Protein AF-X0TNV4-F1 (afdb_monomer_lite)

Structure (mmCIF, N/CA/C/O backbone):
data_AF-X0TNV4-F1
#
_entry.id   AF-X0TNV4-F1
#
loop_
_atom_site.group_PDB
_atom_site.id
_atom_site.type_symbol
_atom_site.label_atom_id
_atom_site.label_alt_id
_atom_site.label_comp_id
_atom_site.label_asym_id
_atom_site.label_entity_id
_atom_site.label_seq_id
_atom_site.pdbx_PDB_ins_code
_atom_site.Cartn_x
_atom_site.Cartn_y
_atom_site.Cartn_z
_atom_site.occupancy
_atom_site.B_iso_or_equiv
_atom_site.auth_seq_id
_atom_site.auth_comp_id
_atom_site.auth_asym_id
_atom_site.auth_atom_id
_atom_site.pdbx_PDB_model_num
ATOM 1 N N . MET A 1 1 ? -33.191 -40.872 -3.279 1.00 35.72 1 MET A N 1
ATOM 2 C CA . MET A 1 1 ? -33.524 -40.059 -2.091 1.00 35.72 1 MET A CA 1
ATOM 3 C C . MET A 1 1 ? -33.243 -38.609 -2.429 1.00 35.72 1 MET A C 1
ATOM 5 O O . MET A 1 1 ? -32.091 -38.273 -2.654 1.00 35.72 1 MET A O 1
ATOM 9 N N . ALA A 1 2 ? -34.278 -37.781 -2.551 1.00 40.94 2 ALA A N 1
ATOM 10 C CA . ALA A 1 2 ? -34.105 -36.344 -2.721 1.00 40.94 2 ALA A CA 1
ATOM 11 C C . ALA A 1 2 ? -34.058 -35.707 -1.328 1.00 40.94 2 ALA A C 1
ATOM 13 O O . ALA A 1 2 ? -35.016 -35.823 -0.564 1.00 40.94 2 ALA A O 1
ATOM 14 N N . VAL A 1 3 ? -32.934 -35.082 -0.982 1.00 44.75 3 VAL A N 1
ATOM 15 C CA . VAL A 1 3 ? -32.809 -34.307 0.256 1.00 44.75 3 VAL A CA 1
ATOM 16 C C . VAL A 1 3 ? -33.595 -33.010 0.060 1.00 44.75 3 VAL A C 1
ATOM 18 O O . VAL A 1 3 ? -33.189 -32.123 -0.688 1.00 44.75 3 VAL A O 1
ATOM 21 N N . LEU A 1 4 ? -34.771 -32.926 0.682 1.00 49.47 4 LEU A N 1
ATOM 22 C CA . LEU A 1 4 ? -35.600 -31.721 0.708 1.00 49.47 4 LEU A CA 1
ATOM 23 C C . LEU A 1 4 ? -34.940 -30.668 1.605 1.00 49.47 4 LEU A C 1
ATOM 25 O O . LEU A 1 4 ? -34.712 -30.916 2.789 1.00 49.47 4 LEU A O 1
ATOM 29 N N . ARG A 1 5 ? -34.691 -29.473 1.050 1.00 46.97 5 ARG A N 1
ATOM 30 C CA . ARG A 1 5 ? -34.058 -28.325 1.736 1.00 46.97 5 ARG A CA 1
ATOM 31 C C . ARG A 1 5 ? -34.750 -27.915 3.050 1.00 46.97 5 ARG A C 1
ATOM 33 O O . ARG A 1 5 ? -34.121 -27.279 3.881 1.00 46.97 5 ARG A O 1
ATOM 40 N N . GLY A 1 6 ? -36.012 -28.302 3.257 1.00 51.44 6 GLY A N 1
ATOM 41 C CA . GLY A 1 6 ? -36.774 -28.018 4.479 1.00 51.44 6 GLY A CA 1
ATOM 42 C C . GLY A 1 6 ? -36.410 -28.869 5.704 1.00 51.44 6 GLY A C 1
ATOM 43 O O . GLY A 1 6 ? -36.659 -28.433 6.820 1.00 51.44 6 GLY A O 1
ATOM 44 N N . ASN A 1 7 ? -35.785 -30.041 5.532 1.00 48.38 7 ASN A N 1
ATOM 45 C CA . ASN A 1 7 ? -35.439 -30.934 6.655 1.00 48.38 7 ASN A CA 1
ATOM 46 C C . ASN A 1 7 ? -34.035 -30.687 7.224 1.00 48.38 7 ASN A C 1
ATOM 48 O O . ASN A 1 7 ? -33.582 -31.422 8.097 1.00 48.38 7 ASN A O 1
ATOM 52 N N . VAL A 1 8 ? -33.328 -29.685 6.702 1.00 49.62 8 VAL A N 1
ATOM 53 C CA . VAL A 1 8 ? -31.911 -29.455 6.986 1.00 49.62 8 VAL A CA 1
ATOM 54 C C . VAL A 1 8 ? -31.650 -27.997 7.374 1.00 49.62 8 VAL A C 1
ATOM 56 O O . VAL A 1 8 ? -30.620 -27.417 7.037 1.00 49.62 8 VAL A O 1
ATOM 59 N N . SER A 1 9 ? -32.602 -27.384 8.084 1.00 50.47 9 SER A N 1
ATOM 60 C CA . SER A 1 9 ? -32.470 -26.011 8.588 1.00 50.47 9 SER A CA 1
ATOM 61 C C . SER A 1 9 ? -31.237 -25.834 9.482 1.00 50.47 9 SER A C 1
ATOM 63 O O . SER A 1 9 ? -30.614 -24.778 9.446 1.00 50.47 9 SER A O 1
ATOM 65 N N . SER A 1 10 ? -30.824 -26.887 10.198 1.00 50.72 10 SER A N 1
ATOM 66 C CA . SER A 1 10 ? -29.614 -26.892 11.029 1.00 50.72 10 SER A CA 1
ATOM 67 C C . SER A 1 10 ? -28.318 -26.715 10.230 1.00 50.72 10 SER A C 1
ATOM 69 O O . SER A 1 10 ? -27.397 -26.066 10.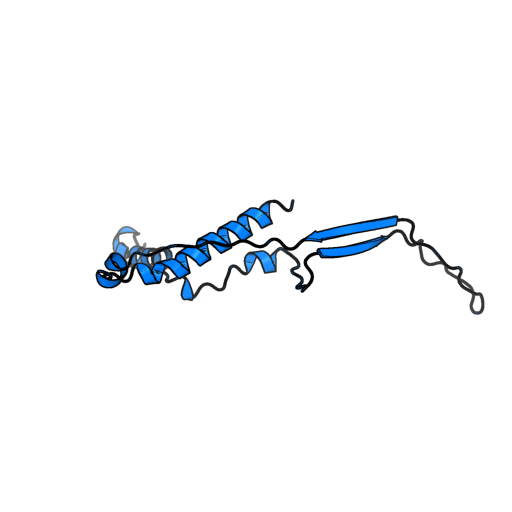717 1.00 50.72 10 SER A O 1
ATOM 71 N N . LEU A 1 11 ? -28.243 -27.227 8.994 1.00 53.31 11 LEU A N 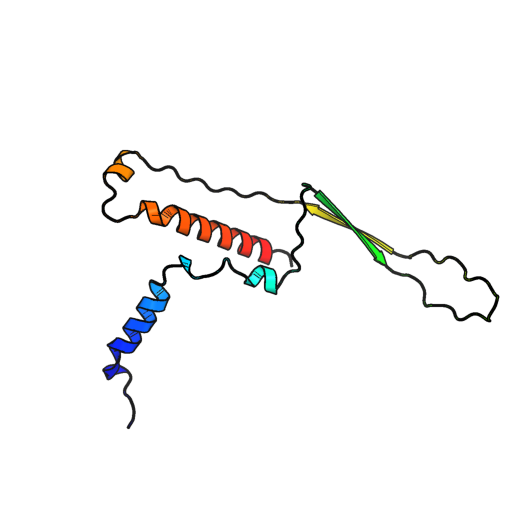1
ATOM 72 C CA . LEU A 1 11 ? -27.074 -27.028 8.122 1.00 53.31 11 LEU A CA 1
ATOM 73 C C . LEU A 1 11 ? -27.037 -25.619 7.521 1.00 53.31 11 LEU A C 1
ATOM 75 O O . LEU A 1 11 ? -25.955 -25.094 7.281 1.00 53.31 11 LEU A O 1
ATOM 79 N N . MET A 1 12 ? -28.198 -24.989 7.310 1.00 52.53 12 MET A N 1
ATOM 80 C CA . MET A 1 12 ? -28.265 -23.588 6.879 1.00 52.53 12 MET A CA 1
ATOM 81 C C . MET A 1 12 ? -27.864 -22.634 8.008 1.00 52.53 12 MET A C 1
ATOM 83 O O . MET A 1 12 ? -27.175 -21.653 7.753 1.00 52.53 12 MET A O 1
ATOM 87 N N . GLN A 1 13 ? -28.273 -22.936 9.243 1.00 56.31 13 GLN A N 1
ATOM 88 C CA . GLN A 1 13 ? -27.966 -22.125 10.418 1.00 56.31 13 GLN A CA 1
ATOM 89 C C . GLN A 1 13 ? -26.475 -22.170 10.770 1.00 56.31 13 GLN A C 1
ATOM 91 O O . GLN A 1 13 ? -25.890 -21.123 11.004 1.00 56.31 13 GLN A O 1
ATOM 96 N N . ALA A 1 14 ? -25.841 -23.347 10.702 1.00 52.25 14 ALA A N 1
ATOM 97 C CA . ALA A 1 14 ? -24.404 -23.482 10.949 1.00 52.25 14 ALA A CA 1
ATOM 98 C C . ALA A 1 14 ? -23.553 -22.675 9.949 1.00 52.25 14 ALA A C 1
ATOM 100 O O . ALA A 1 14 ? -22.643 -21.969 10.364 1.00 52.25 14 ALA A O 1
ATOM 101 N N . GLY A 1 15 ? -23.882 -22.718 8.651 1.00 50.69 15 GLY A N 1
ATOM 102 C CA . GLY A 1 15 ? -23.156 -21.943 7.638 1.00 50.69 15 GLY A CA 1
ATOM 103 C C . GLY A 1 15 ? -23.446 -20.437 7.683 1.00 50.69 15 GLY A C 1
ATOM 104 O O . GLY A 1 15 ? -22.580 -19.637 7.349 1.00 50.69 15 GLY A O 1
ATOM 105 N N . LEU A 1 16 ? -24.648 -20.030 8.105 1.00 47.94 16 LEU A N 1
ATOM 106 C CA . LEU A 1 16 ? -24.980 -18.616 8.312 1.00 47.94 16 LEU A CA 1
ATOM 107 C C . LEU A 1 16 ? -24.304 -18.051 9.560 1.00 47.94 16 LEU A C 1
ATOM 109 O O . LEU A 1 16 ? -23.800 -16.936 9.489 1.00 47.94 16 LEU A O 1
ATOM 113 N N . ASP A 1 17 ? -24.246 -18.806 10.658 1.00 47.91 17 ASP A N 1
ATOM 114 C CA . ASP A 1 17 ? -23.543 -18.381 11.869 1.00 47.91 17 ASP A CA 1
ATOM 115 C C . ASP A 1 17 ? -22.024 -18.316 11.640 1.00 47.91 17 ASP A C 1
ATOM 117 O O . ASP A 1 17 ? -21.375 -17.391 12.117 1.00 47.91 17 ASP A O 1
ATOM 121 N N . GLU A 1 18 ? -21.460 -19.237 10.852 1.00 51.25 18 GLU A N 1
ATOM 122 C CA . GLU A 1 18 ? -20.039 -19.224 10.481 1.00 51.25 18 GLU A CA 1
ATOM 123 C C . GLU A 1 18 ? -19.694 -18.034 9.566 1.00 51.25 18 GLU A C 1
ATOM 125 O O . GLU A 1 18 ? -18.663 -17.407 9.758 1.00 51.25 18 GLU A O 1
ATOM 130 N N . ILE A 1 19 ? -20.574 -17.643 8.633 1.00 50.66 19 ILE A N 1
ATOM 131 C CA . ILE A 1 19 ? -20.350 -16.475 7.755 1.00 50.66 19 ILE A CA 1
ATOM 132 C C . ILE A 1 19 ? -20.628 -15.139 8.470 1.00 50.66 19 ILE A C 1
ATOM 134 O O . ILE A 1 19 ? -19.961 -14.145 8.184 1.00 50.66 19 ILE A O 1
ATOM 138 N N . LEU A 1 20 ? -21.628 -15.083 9.358 1.00 45.31 20 LEU A N 1
ATOM 139 C CA . LEU A 1 20 ? -22.068 -13.842 10.017 1.00 45.31 20 LEU A CA 1
ATOM 140 C C . LEU A 1 20 ? -21.335 -13.553 11.331 1.00 45.31 20 LEU A C 1
ATOM 142 O O . LEU A 1 20 ? -21.245 -12.387 11.716 1.00 45.31 20 LEU A O 1
ATOM 146 N N . PHE A 1 21 ? -20.824 -14.581 12.013 1.00 45.00 21 PHE A N 1
ATOM 147 C CA . PHE A 1 21 ? -20.162 -14.455 13.314 1.00 45.00 21 PHE A CA 1
ATOM 148 C C . PHE A 1 21 ? -18.738 -15.012 13.330 1.00 45.00 21 PHE A C 1
ATOM 150 O O . PHE A 1 21 ? -18.187 -15.186 14.419 1.00 45.00 21 PHE A O 1
ATOM 157 N N . GLU A 1 22 ? -18.115 -15.268 12.171 1.00 46.59 22 GLU A N 1
ATOM 158 C CA . GLU A 1 22 ? -16.683 -15.572 12.138 1.00 46.59 22 GLU A CA 1
ATOM 159 C C . GLU A 1 22 ? -15.913 -14.414 12.791 1.00 46.59 22 GLU A C 1
ATOM 161 O O . GLU A 1 22 ? -15.955 -13.281 12.293 1.00 46.59 22 GLU A O 1
ATOM 166 N N . PRO A 1 23 ? -15.195 -14.649 13.903 1.00 52.06 23 PRO A N 1
ATOM 167 C CA . PRO A 1 23 ? -14.316 -13.635 14.443 1.00 52.06 23 PRO A CA 1
ATOM 168 C C . PRO A 1 23 ? -13.221 -13.370 13.406 1.00 52.06 23 PRO A C 1
ATOM 170 O O . PRO A 1 23 ? -12.386 -14.227 13.111 1.00 52.06 23 PRO A O 1
ATOM 173 N N . TRP A 1 24 ? -13.208 -12.151 12.863 1.00 51.25 24 TRP A N 1
ATOM 174 C CA . TRP A 1 24 ? -12.265 -11.687 11.833 1.00 51.25 24 TRP A CA 1
ATOM 175 C C . TRP A 1 24 ? -10.792 -11.702 12.288 1.00 51.25 24 TRP A C 1
ATOM 177 O O . TRP A 1 24 ? -9.901 -11.268 11.558 1.00 51.25 24 TRP A O 1
ATOM 187 N N . GLU A 1 25 ? -10.491 -12.177 13.498 1.00 53.00 25 GLU A N 1
ATOM 188 C CA . GLU A 1 25 ? -9.125 -12.462 13.951 1.00 53.00 25 GLU A CA 1
ATOM 189 C C . GLU A 1 25 ? -8.401 -13.452 13.024 1.00 53.00 25 GLU A C 1
ATOM 191 O O . GLU A 1 25 ? -7.182 -13.369 12.901 1.00 53.00 25 GLU A O 1
ATOM 196 N N . ASN A 1 26 ? -9.131 -14.314 12.304 1.00 47.16 26 ASN A N 1
ATOM 197 C CA . ASN A 1 26 ? -8.537 -15.327 11.423 1.00 47.16 26 ASN A CA 1
ATOM 198 C C . ASN A 1 26 ? -8.468 -14.947 9.938 1.00 47.16 26 ASN A C 1
ATOM 200 O O . ASN A 1 26 ? -7.880 -15.699 9.156 1.00 47.16 26 ASN A O 1
ATOM 204 N N . LYS A 1 27 ? -9.010 -13.792 9.524 1.00 51.34 27 LYS A N 1
ATOM 205 C CA . LYS A 1 27 ? -8.761 -13.299 8.166 1.00 51.34 27 LYS A CA 1
ATOM 206 C C . LYS A 1 27 ? -7.445 -12.524 8.156 1.00 51.34 27 LYS A C 1
ATOM 208 O O . LYS A 1 27 ? -7.337 -11.517 8.863 1.00 51.34 27 LYS A O 1
ATOM 213 N N . PRO A 1 28 ? -6.431 -12.977 7.392 1.00 53.47 28 PRO A N 1
ATOM 214 C CA . PRO A 1 28 ? -5.244 -12.166 7.186 1.00 53.47 28 PRO A CA 1
ATOM 215 C C . PRO A 1 28 ? -5.680 -10.814 6.600 1.00 53.47 28 PRO A C 1
ATOM 217 O O . PRO A 1 28 ? -6.623 -10.8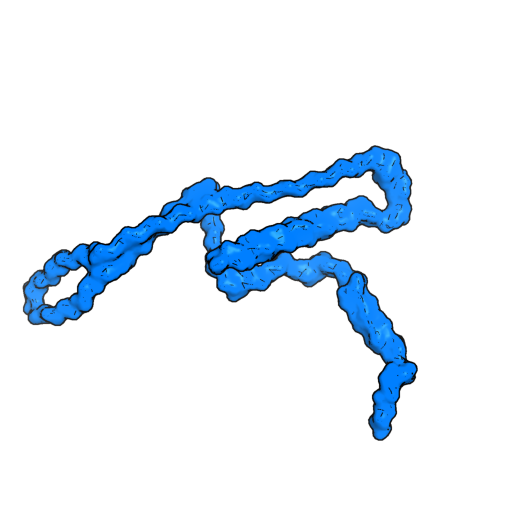06 5.801 1.00 53.47 28 PRO A O 1
ATOM 220 N N . PRO A 1 29 ? -5.035 -9.698 6.995 1.00 55.91 29 PRO A N 1
ATOM 221 C CA . PRO A 1 29 ? -5.306 -8.391 6.403 1.00 55.91 29 PRO A CA 1
ATOM 222 C C . PRO A 1 29 ? -5.294 -8.536 4.884 1.00 55.91 29 PRO A C 1
ATOM 224 O O . PRO A 1 29 ? -4.465 -9.269 4.338 1.00 55.91 29 PRO A O 1
ATOM 227 N N . ASP A 1 30 ? -6.298 -7.936 4.255 1.00 56.72 30 ASP A N 1
ATOM 228 C CA . ASP A 1 30 ? -6.774 -8.241 2.910 1.00 56.72 30 ASP A CA 1
ATOM 229 C C . ASP A 1 30 ? -5.618 -8.321 1.888 1.00 56.72 30 ASP A C 1
ATOM 231 O O . ASP A 1 30 ? -5.150 -7.323 1.343 1.00 56.72 30 ASP A O 1
ATOM 235 N N . LYS A 1 31 ? -5.132 -9.546 1.624 1.00 57.41 31 LYS A N 1
ATOM 236 C CA . LYS A 1 31 ? -4.042 -9.838 0.666 1.00 57.41 31 LYS A CA 1
ATOM 237 C C . LYS A 1 31 ? -4.431 -9.539 -0.784 1.00 57.41 31 LYS A C 1
ATOM 239 O O . LYS A 1 31 ? -3.647 -9.762 -1.703 1.00 57.41 31 LYS A O 1
ATOM 244 N N . THR A 1 32 ? -5.661 -9.091 -1.016 1.00 64.44 32 THR A N 1
ATOM 245 C CA . THR A 1 32 ? -6.185 -8.765 -2.340 1.00 64.44 32 THR A CA 1
ATOM 246 C C . THR A 1 32 ? -5.430 -7.604 -2.975 1.00 64.44 32 THR A C 1
ATOM 248 O O . THR A 1 32 ? -5.140 -7.675 -4.167 1.00 64.44 32 THR A O 1
ATOM 251 N N . ILE A 1 33 ? -5.024 -6.591 -2.202 1.00 69.69 33 ILE A N 1
ATOM 252 C CA . ILE A 1 33 ? -4.228 -5.474 -2.737 1.00 69.69 33 ILE A CA 1
ATOM 253 C C . ILE A 1 33 ? -2.850 -5.963 -3.192 1.00 69.69 33 ILE A C 1
ATOM 255 O O . ILE A 1 33 ? -2.439 -5.654 -4.307 1.00 69.69 33 ILE A O 1
ATOM 259 N N . GLU A 1 34 ? -2.169 -6.772 -2.376 1.00 71.81 34 GLU A N 1
ATOM 260 C CA . GLU A 1 34 ? -0.853 -7.344 -2.706 1.00 71.81 34 GLU A CA 1
ATOM 261 C C . GLU A 1 34 ? -0.905 -8.279 -3.924 1.00 71.81 34 GLU A C 1
ATOM 263 O O . GLU A 1 34 ? 0.076 -8.413 -4.650 1.00 71.81 34 GLU A O 1
ATOM 268 N N . ALA A 1 35 ? -2.049 -8.926 -4.169 1.00 75.75 35 ALA A N 1
ATOM 269 C CA . ALA A 1 35 ? -2.244 -9.788 -5.331 1.00 75.75 35 ALA A CA 1
ATOM 270 C C . ALA A 1 35 ? -2.487 -9.008 -6.636 1.00 75.75 35 ALA A C 1
ATOM 272 O O . ALA A 1 35 ? -2.250 -9.544 -7.719 1.00 75.75 35 ALA A O 1
ATOM 273 N N . VAL A 1 36 ? -2.988 -7.771 -6.548 1.00 79.56 36 VAL A N 1
ATOM 274 C CA . VAL A 1 36 ? -3.356 -6.946 -7.712 1.00 79.56 36 VAL A CA 1
ATOM 275 C C . VAL A 1 36 ? -2.281 -5.909 -8.037 1.00 79.56 36 VAL A C 1
ATOM 277 O O . VAL A 1 36 ? -2.034 -5.632 -9.212 1.00 79.56 36 VAL A O 1
ATOM 280 N N . PHE A 1 37 ? -1.630 -5.340 -7.022 1.00 81.19 37 PHE A N 1
ATOM 281 C CA . PHE A 1 37 ? -0.662 -4.259 -7.176 1.00 81.19 37 PHE A CA 1
ATOM 282 C C . PHE A 1 37 ? 0.743 -4.676 -6.746 1.00 81.19 37 PHE A C 1
ATOM 284 O O . PHE A 1 37 ? 0.941 -5.321 -5.721 1.00 81.19 37 PHE A O 1
ATOM 291 N N . ASN A 1 38 ? 1.744 -4.205 -7.492 1.00 81.12 38 ASN A N 1
ATOM 292 C CA . ASN A 1 38 ? 3.139 -4.302 -7.073 1.00 81.12 38 ASN A CA 1
ATOM 293 C C . ASN A 1 38 ? 3.390 -3.299 -5.941 1.00 81.12 38 ASN A C 1
ATOM 295 O O . ASN A 1 38 ? 3.503 -2.095 -6.184 1.00 81.12 38 ASN A O 1
ATOM 299 N N . MET A 1 39 ? 3.454 -3.799 -4.710 1.00 77.31 39 MET A N 1
ATOM 300 C CA . MET A 1 39 ? 3.742 -2.996 -3.525 1.00 77.31 39 MET A CA 1
ATOM 301 C C . MET A 1 39 ? 5.245 -2.969 -3.251 1.00 77.31 39 MET A C 1
ATOM 303 O O . MET A 1 39 ? 5.914 -3.997 -3.296 1.00 77.31 39 MET A O 1
ATOM 307 N N . ASP A 1 40 ? 5.771 -1.782 -2.959 1.00 78.69 40 ASP A N 1
ATOM 308 C CA . ASP A 1 40 ? 7.193 -1.554 -2.712 1.00 78.69 40 ASP A CA 1
ATOM 309 C C . ASP A 1 40 ? 7.328 -0.645 -1.481 1.00 78.69 40 ASP A C 1
ATOM 311 O O . ASP A 1 40 ? 6.660 0.390 -1.388 1.00 78.69 40 ASP A O 1
ATOM 315 N N . THR A 1 41 ? 8.145 -1.036 -0.503 1.00 80.75 41 THR A N 1
ATOM 316 C CA . THR A 1 41 ? 8.306 -0.280 0.750 1.00 80.75 41 THR A CA 1
ATOM 317 C C . THR A 1 41 ? 9.407 0.764 0.622 1.00 80.75 41 THR A C 1
ATOM 319 O O . THR A 1 41 ? 10.456 0.509 0.028 1.00 80.75 41 THR A O 1
ATOM 322 N N . HIS A 1 42 ? 9.195 1.946 1.197 1.00 81.38 42 HIS A N 1
ATOM 323 C CA . HIS A 1 42 ? 10.184 3.019 1.189 1.00 81.38 42 HIS A CA 1
ATOM 324 C C . HIS A 1 42 ? 10.039 3.918 2.421 1.00 81.38 42 HIS A C 1
ATOM 326 O O . HIS A 1 42 ? 8.924 4.188 2.859 1.00 81.38 42 HIS A O 1
ATOM 332 N N . ASP A 1 43 ? 11.163 4.419 2.939 1.00 82.88 43 ASP A N 1
ATOM 333 C CA . ASP A 1 43 ? 11.191 5.205 4.183 1.00 82.88 43 ASP A CA 1
ATOM 334 C C . ASP A 1 43 ? 11.040 6.718 3.958 1.00 82.88 43 ASP A C 1
ATOM 336 O O . ASP A 1 43 ? 10.780 7.483 4.886 1.00 82.88 43 ASP A O 1
ATOM 340 N N . SER A 1 44 ? 11.221 7.194 2.723 1.00 82.81 44 SER A N 1
ATOM 341 C CA . SER A 1 44 ? 11.098 8.626 2.415 1.00 82.81 44 SER A CA 1
ATOM 342 C C . SER A 1 44 ? 9.676 9.012 2.035 1.00 82.81 44 SER A C 1
ATOM 344 O O . SER A 1 44 ? 9.022 8.307 1.273 1.00 82.81 44 SER A O 1
ATOM 346 N N . LYS A 1 45 ? 9.259 10.220 2.438 1.00 77.69 45 LYS A N 1
ATOM 347 C CA . LYS A 1 45 ? 7.949 10.805 2.095 1.00 77.69 45 LYS A CA 1
ATOM 348 C C . LYS A 1 45 ? 7.662 10.836 0.587 1.00 77.69 45 LYS A C 1
ATOM 350 O O . LYS A 1 45 ? 6.510 10.716 0.176 1.00 77.69 45 LYS A O 1
ATOM 355 N N . PHE A 1 46 ? 8.703 11.010 -0.224 1.00 81.25 46 PHE A N 1
ATOM 356 C CA . PHE A 1 46 ? 8.602 11.067 -1.675 1.00 81.25 46 PHE A CA 1
ATOM 357 C C . PHE A 1 46 ? 9.624 10.137 -2.321 1.00 81.25 46 PHE A C 1
ATOM 359 O O . PHE A 1 46 ? 10.792 10.141 -1.928 1.00 81.25 46 PHE A O 1
ATOM 366 N N . LYS A 1 47 ? 9.201 9.407 -3.354 1.00 81.62 47 LYS A N 1
ATOM 367 C CA . LYS A 1 47 ? 10.080 8.618 -4.227 1.00 81.62 47 LYS A CA 1
ATOM 368 C C . LYS A 1 47 ? 9.872 9.087 -5.663 1.00 81.62 47 LYS A C 1
ATOM 370 O O . LYS A 1 47 ? 8.737 9.264 -6.100 1.00 81.62 47 LYS A O 1
ATOM 375 N N . LYS A 1 48 ? 10.961 9.331 -6.389 1.00 82.19 48 LYS A N 1
ATOM 376 C CA . LYS A 1 48 ? 10.913 9.654 -7.818 1.00 82.19 48 LYS A CA 1
ATOM 377 C C . LYS A 1 48 ? 11.343 8.415 -8.591 1.00 82.19 48 LYS A C 1
ATOM 379 O O . LYS A 1 48 ? 12.417 7.878 -8.338 1.00 82.19 48 LYS A O 1
ATOM 384 N N . TRP A 1 49 ? 10.501 7.965 -9.503 1.00 80.31 49 TRP A N 1
ATOM 385 C CA . TRP A 1 49 ? 10.847 6.962 -10.495 1.00 80.31 49 TRP A CA 1
ATOM 386 C C . TRP A 1 49 ? 11.122 7.656 -11.811 1.00 80.31 49 TRP A C 1
ATOM 388 O O . TRP A 1 49 ? 10.337 8.491 -12.252 1.00 80.31 49 TRP A O 1
ATOM 398 N N . GLU A 1 50 ? 12.254 7.322 -12.412 1.00 80.25 50 GLU A N 1
ATOM 399 C CA . GLU A 1 50 ? 12.613 7.766 -13.749 1.00 80.25 50 GLU A CA 1
ATOM 400 C C . GLU A 1 50 ? 12.556 6.553 -14.664 1.00 80.25 50 GLU A C 1
ATOM 402 O O . GLU A 1 50 ? 13.220 5.542 -14.432 1.00 80.25 50 GLU A O 1
ATOM 407 N N . LEU A 1 51 ? 11.695 6.638 -15.670 1.00 79.00 51 LEU A N 1
ATOM 408 C CA . LEU A 1 51 ? 11.535 5.610 -16.677 1.00 79.00 51 LEU A CA 1
ATOM 409 C C . LEU A 1 51 ? 12.185 6.114 -17.957 1.00 79.00 51 LEU A C 1
ATOM 411 O O . LEU A 1 51 ? 11.711 7.071 -18.568 1.00 79.00 51 LEU A O 1
ATOM 415 N N . ILE A 1 52 ? 13.255 5.440 -18.358 1.00 80.50 52 ILE A N 1
ATOM 416 C CA . ILE A 1 52 ? 13.996 5.738 -19.577 1.00 80.50 52 ILE A CA 1
ATOM 417 C C . ILE A 1 52 ? 13.599 4.704 -20.633 1.00 80.50 52 ILE A C 1
ATOM 419 O O . ILE A 1 52 ? 13.679 3.497 -20.384 1.00 80.50 52 ILE A O 1
ATOM 423 N N . LYS A 1 53 ? 13.141 5.162 -21.800 1.00 78.62 53 LYS A N 1
ATOM 424 C CA . LYS A 1 53 ? 12.696 4.314 -22.917 1.00 78.62 53 LYS A CA 1
ATOM 425 C C . LYS A 1 53 ? 13.201 4.856 -24.257 1.00 78.62 53 LYS A C 1
ATOM 427 O O . LYS A 1 53 ? 13.697 5.972 -24.352 1.00 78.62 53 LYS A O 1
ATOM 432 N N . GLY A 1 54 ? 13.078 4.038 -25.303 1.00 80.44 54 GLY A N 1
ATOM 433 C CA . GLY A 1 54 ? 13.397 4.455 -26.669 1.00 80.44 54 GLY A CA 1
ATOM 434 C C . GLY A 1 54 ? 14.877 4.354 -27.028 1.00 80.44 54 GLY A C 1
ATOM 435 O O . GLY A 1 54 ? 15.382 5.206 -27.750 1.00 80.44 54 GLY A O 1
ATOM 436 N N . TYR A 1 55 ? 15.575 3.329 -26.533 1.00 82.12 55 TYR A N 1
ATOM 437 C CA . T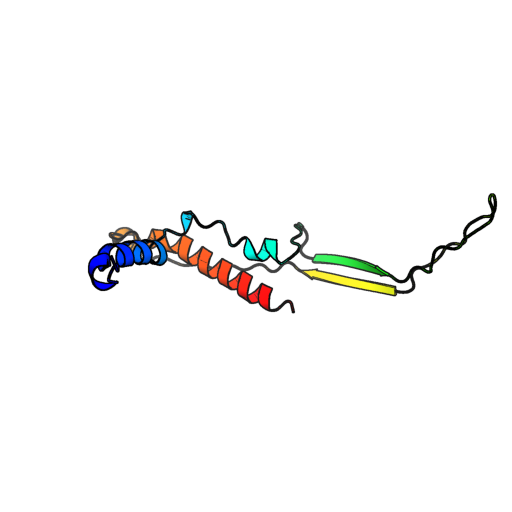YR A 1 55 ? 16.858 2.955 -27.127 1.00 82.12 55 TYR A CA 1
ATOM 438 C C . TYR A 1 55 ? 16.642 2.431 -28.557 1.00 82.12 55 TYR A C 1
ATOM 440 O O . TYR A 1 55 ? 15.644 1.745 -28.807 1.00 82.12 55 TYR A O 1
ATOM 448 N N . PRO A 1 56 ? 17.557 2.730 -29.495 1.00 80.31 56 PRO A N 1
ATOM 449 C CA . PRO A 1 56 ? 17.505 2.173 -30.839 1.00 80.31 56 PRO A CA 1
ATOM 450 C C . PRO A 1 56 ? 17.753 0.658 -30.829 1.00 80.31 56 PRO A C 1
ATOM 452 O O . PRO A 1 56 ? 18.252 0.089 -29.856 1.00 80.31 56 PRO A O 1
ATOM 455 N N . LEU A 1 57 ? 17.404 0.002 -31.938 1.00 81.00 57 LEU A N 1
ATOM 456 C CA . LEU A 1 57 ? 17.702 -1.414 -32.152 1.00 81.00 57 LEU A CA 1
ATOM 457 C C . LEU A 1 57 ? 19.213 -1.666 -32.075 1.00 81.00 57 LEU A C 1
ATOM 459 O O . LEU A 1 57 ? 20.016 -0.823 -32.477 1.00 81.00 57 LEU A O 1
ATOM 463 N N . LEU A 1 58 ? 19.583 -2.849 -31.583 1.00 83.38 58 LEU A N 1
ATOM 464 C CA . LEU A 1 58 ? 20.975 -3.282 -31.521 1.00 83.38 58 LEU A CA 1
ATOM 465 C C . LEU A 1 58 ? 21.572 -3.298 -32.934 1.00 83.38 58 LEU A C 1
ATOM 467 O O . LEU A 1 58 ? 21.001 -3.908 -33.839 1.00 83.38 58 LEU A O 1
ATOM 471 N N . SER A 1 59 ? 22.709 -2.629 -33.119 1.00 81.38 59 SER A N 1
ATOM 472 C CA . SER A 1 59 ? 23.445 -2.658 -34.379 1.00 81.38 59 SER A CA 1
ATOM 473 C C . SER A 1 59 ? 24.383 -3.862 -34.428 1.00 81.38 59 SER A C 1
ATOM 475 O O . SER A 1 59 ? 25.069 -4.183 -33.456 1.00 81.38 59 SER A O 1
ATOM 477 N N . GLU A 1 60 ? 24.419 -4.535 -35.574 1.00 84.88 60 GLU A N 1
ATOM 478 C CA . GLU A 1 60 ? 25.434 -5.542 -35.872 1.00 84.88 60 GLU A CA 1
ATOM 479 C C . GLU A 1 60 ? 26.706 -4.838 -36.355 1.00 84.88 60 GLU A C 1
ATOM 481 O O . GLU A 1 60 ? 26.635 -3.897 -37.149 1.00 84.88 60 GLU A O 1
ATOM 486 N N . LYS A 1 61 ? 27.870 -5.277 -35.867 1.00 85.81 61 LYS A N 1
ATOM 487 C CA . LYS A 1 61 ? 29.171 -4.771 -36.314 1.00 85.81 61 LYS A CA 1
ATOM 488 C C . LYS A 1 61 ? 30.162 -5.919 -36.544 1.00 85.81 61 LYS A C 1
ATOM 490 O O . LYS A 1 61 ? 30.041 -6.952 -35.879 1.00 85.81 61 LYS A O 1
ATOM 495 N N . PRO A 1 62 ? 31.179 -5.726 -37.400 1.00 84.81 62 PRO A N 1
ATOM 496 C CA . PRO A 1 62 ? 32.307 -6.642 -37.525 1.00 84.81 62 PRO A CA 1
ATOM 497 C C . PRO A 1 62 ? 33.131 -6.743 -36.232 1.00 84.81 62 PRO A C 1
ATOM 499 O O . PRO A 1 62 ? 33.194 -5.814 -35.419 1.00 84.81 62 PRO A O 1
ATOM 502 N N . GLU A 1 63 ? 33.810 -7.874 -36.055 1.00 76.12 63 GLU A N 1
ATOM 503 C CA . GLU A 1 63 ? 34.713 -8.095 -34.926 1.00 76.12 63 GLU A CA 1
ATOM 504 C C . GLU A 1 63 ? 35.881 -7.089 -34.967 1.00 76.12 63 GLU A C 1
ATOM 506 O O . GLU A 1 63 ? 36.572 -6.960 -35.974 1.00 76.12 63 GLU A O 1
ATOM 511 N N . GLY A 1 64 ? 36.086 -6.348 -33.873 1.00 78.19 64 GLY A N 1
ATOM 512 C CA . GLY A 1 64 ? 37.172 -5.368 -33.731 1.00 78.19 64 GLY A CA 1
ATOM 513 C C . GLY A 1 64 ? 36.788 -3.896 -33.935 1.00 78.19 64 GLY A C 1
ATOM 514 O O . GLY A 1 64 ? 37.546 -3.025 -33.509 1.00 78.19 64 GLY A O 1
ATOM 515 N N . GLU A 1 65 ? 35.617 -3.583 -34.495 1.00 80.50 65 GLU A N 1
ATOM 516 C CA . GLU A 1 65 ? 35.136 -2.192 -34.554 1.00 80.50 65 GLU A CA 1
ATOM 517 C C . GLU A 1 65 ? 34.529 -1.741 -33.217 1.00 80.50 65 GLU A C 1
ATOM 519 O O . GLU A 1 65 ? 34.163 -2.568 -32.386 1.00 80.50 65 GLU A O 1
ATOM 524 N N . ALA A 1 66 ? 34.419 -0.436 -32.960 1.00 79.94 66 ALA A N 1
ATOM 525 C CA . ALA A 1 66 ? 33.795 0.095 -31.742 1.00 79.94 66 ALA A CA 1
ATOM 526 C C . ALA A 1 66 ? 32.276 0.270 -31.923 1.00 79.94 66 ALA A C 1
ATOM 528 O O . ALA A 1 66 ? 31.809 0.566 -33.016 1.00 79.94 66 ALA A O 1
ATOM 529 N N . PHE A 1 67 ? 31.494 0.100 -30.850 1.00 83.19 67 PHE A N 1
ATOM 530 C CA . PHE A 1 67 ? 30.082 0.507 -30.862 1.00 83.19 67 PHE A CA 1
ATOM 531 C C . PHE A 1 67 ? 29.972 2.010 -30.593 1.00 83.19 67 PHE A C 1
ATOM 533 O O . PHE A 1 67 ? 30.757 2.561 -29.820 1.00 83.19 67 PHE A O 1
ATOM 540 N N . THR A 1 68 ? 28.987 2.666 -31.202 1.00 79.62 68 THR A N 1
ATOM 541 C CA . THR A 1 68 ? 28.639 4.058 -30.895 1.00 79.62 68 THR A CA 1
ATOM 542 C C . THR A 1 68 ? 27.728 4.133 -29.675 1.00 79.62 68 THR A C 1
ATOM 544 O O . THR A 1 68 ? 26.862 3.277 -29.494 1.00 79.62 68 THR A O 1
ATOM 547 N N . ASN A 1 69 ? 27.882 5.187 -28.871 1.00 79.31 69 ASN A N 1
ATOM 548 C CA . ASN A 1 69 ? 26.929 5.487 -27.807 1.00 79.31 69 ASN A CA 1
ATOM 549 C C . ASN A 1 69 ? 25.561 5.805 -28.418 1.00 79.31 69 ASN A C 1
ATOM 551 O O . ASN A 1 69 ? 25.470 6.556 -29.390 1.00 79.31 69 ASN A O 1
ATOM 555 N N . ALA A 1 70 ? 24.517 5.222 -27.841 1.00 78.38 70 ALA A N 1
ATOM 556 C CA . ALA A 1 70 ? 23.139 5.521 -28.17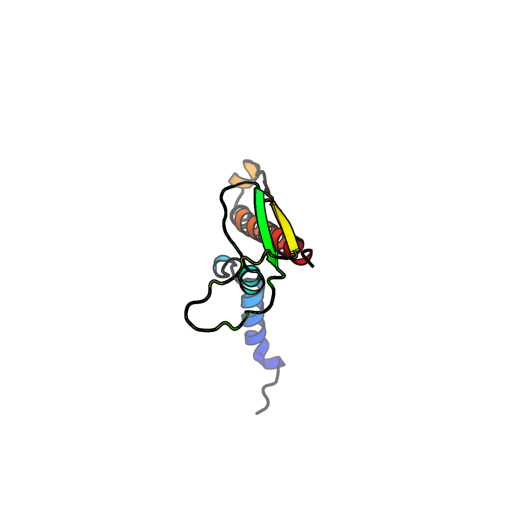9 1.00 78.38 70 ALA A CA 1
ATOM 557 C C . ALA A 1 70 ? 22.467 6.147 -26.962 1.00 78.38 70 ALA A C 1
ATOM 559 O O . ALA A 1 70 ? 22.582 5.613 -25.860 1.00 78.38 70 ALA A O 1
ATOM 560 N N . ASP A 1 71 ? 21.762 7.250 -27.182 1.00 80.62 71 ASP A N 1
ATOM 561 C CA . ASP A 1 71 ? 20.976 7.906 -26.148 1.00 80.62 71 ASP A CA 1
ATOM 562 C C . ASP A 1 71 ? 19.511 7.442 -26.216 1.00 80.62 71 ASP A C 1
ATOM 564 O O . ASP A 1 71 ? 18.986 7.177 -27.304 1.00 80.62 71 ASP A O 1
ATOM 568 N N . PRO A 1 72 ? 18.828 7.337 -25.068 1.00 81.12 72 PRO A N 1
ATOM 569 C CA . PRO A 1 72 ? 17.406 7.034 -25.022 1.00 81.12 72 PRO A CA 1
ATOM 570 C C . PRO A 1 72 ? 16.576 8.222 -25.521 1.00 81.12 72 PRO A C 1
ATOM 572 O O . PRO A 1 72 ? 16.785 9.359 -25.099 1.00 81.12 72 PRO A O 1
ATOM 575 N N . ALA A 1 73 ? 15.598 7.956 -26.386 1.00 76.81 73 ALA A N 1
ATOM 576 C CA . ALA A 1 73 ? 14.752 9.000 -26.964 1.00 76.81 73 ALA A CA 1
ATOM 577 C C . ALA A 1 73 ? 13.757 9.622 -25.966 1.00 76.81 73 ALA A C 1
ATOM 579 O O . ALA A 1 73 ? 13.350 10.769 -26.143 1.00 76.81 73 ALA A O 1
ATOM 580 N N . GLU A 1 74 ? 13.350 8.887 -24.927 1.00 80.50 74 GLU A N 1
ATOM 581 C CA . GLU A 1 74 ? 12.298 9.320 -24.007 1.00 80.50 74 GLU A CA 1
ATOM 582 C C . GLU A 1 74 ? 12.681 9.098 -22.543 1.00 80.50 74 GLU A C 1
ATOM 584 O O . GLU A 1 74 ? 13.204 8.049 -22.154 1.00 80.50 74 GLU A O 1
ATOM 589 N N . SER A 1 75 ? 12.345 10.081 -21.708 1.00 82.69 75 SER A N 1
ATOM 590 C CA . SER A 1 75 ? 12.459 9.983 -20.257 1.00 82.69 75 SER A CA 1
ATOM 591 C C . SER A 1 75 ? 11.236 10.600 -19.592 1.00 82.69 75 SER A C 1
ATOM 593 O O . SER A 1 75 ? 10.863 11.740 -19.874 1.00 82.69 75 SER A O 1
ATOM 595 N N . TRP A 1 76 ? 10.620 9.836 -18.696 1.00 78.62 76 TRP A N 1
ATOM 596 C CA . TRP A 1 76 ? 9.455 10.246 -17.923 1.00 78.62 76 TRP A CA 1
ATOM 597 C C . TRP A 1 76 ? 9.788 10.134 -16.446 1.00 78.62 76 TRP A C 1
ATOM 599 O O . TRP A 1 76 ? 10.467 9.198 -16.024 1.00 78.62 76 TRP A O 1
ATOM 609 N N . TRP A 1 77 ? 9.271 11.058 -15.643 1.00 82.12 77 TRP A N 1
ATOM 610 C CA . TRP A 1 77 ? 9.388 10.968 -14.198 1.00 82.12 77 TRP A CA 1
ATOM 611 C C . TRP A 1 77 ? 8.018 10.832 -13.549 1.00 82.12 77 TRP A C 1
ATOM 613 O O . TRP A 1 77 ? 7.087 11.580 -13.840 1.00 82.12 77 TRP A O 1
ATOM 623 N N . THR A 1 78 ? 7.914 9.888 -12.624 1.00 82.31 78 THR A N 1
ATOM 624 C CA . THR A 1 78 ? 6.738 9.677 -11.787 1.00 82.31 78 THR A CA 1
ATOM 625 C C . THR A 1 78 ? 7.134 9.938 -10.346 1.00 82.31 78 THR A C 1
ATOM 627 O O . THR A 1 78 ? 8.146 9.432 -9.864 1.00 82.31 78 THR A O 1
ATOM 630 N N . LYS A 1 79 ? 6.351 10.754 -9.643 1.00 82.44 79 LYS A N 1
ATOM 631 C CA . LYS A 1 79 ? 6.556 11.020 -8.220 1.00 82.44 79 LYS A CA 1
ATOM 632 C C . LYS A 1 79 ? 5.506 10.262 -7.417 1.00 82.44 79 LYS A C 1
ATOM 634 O O . LYS A 1 79 ? 4.316 10.492 -7.596 1.00 82.44 79 LYS A O 1
ATOM 639 N N . LEU A 1 80 ? 5.963 9.394 -6.526 1.00 82.94 80 LEU A N 1
ATOM 640 C CA . LEU A 1 80 ? 5.145 8.688 -5.548 1.00 82.94 80 LEU A CA 1
ATOM 641 C C . LEU A 1 80 ? 5.221 9.437 -4.212 1.00 82.94 80 LEU A C 1
ATOM 643 O O . LEU A 1 80 ? 6.306 9.843 -3.786 1.00 82.94 80 LEU A O 1
ATOM 647 N N . GLU A 1 81 ? 4.075 9.638 -3.564 1.00 84.12 81 GLU A N 1
ATOM 648 C CA . GLU A 1 81 ? 3.956 10.282 -2.251 1.00 84.12 81 GLU A CA 1
ATOM 649 C C . GLU A 1 81 ? 3.260 9.344 -1.266 1.00 84.12 81 GLU A C 1
ATOM 651 O O . GLU A 1 81 ? 2.212 8.775 -1.574 1.00 84.12 81 GLU A O 1
ATOM 656 N N . HIS A 1 82 ? 3.827 9.218 -0.066 1.00 85.19 82 HIS A N 1
ATOM 657 C CA . HIS A 1 82 ? 3.198 8.478 1.022 1.00 85.19 82 HIS A CA 1
ATOM 658 C C . HIS A 1 82 ? 2.063 9.298 1.643 1.00 85.19 82 HIS A C 1
ATOM 660 O O . HIS A 1 82 ? 2.268 10.434 2.079 1.00 85.19 82 HIS A O 1
ATOM 666 N N . LYS A 1 83 ? 0.874 8.696 1.731 1.00 83.00 83 LYS A N 1
ATOM 667 C CA . LYS A 1 83 ? -0.283 9.251 2.441 1.00 83.00 83 LYS A CA 1
ATOM 668 C C . LYS A 1 83 ? -0.436 8.563 3.796 1.00 83.00 83 LYS A C 1
ATOM 670 O O . LYS A 1 83 ? -0.354 7.342 3.883 1.00 83.00 83 LYS A O 1
ATOM 675 N N . SER A 1 84 ? -0.663 9.349 4.844 1.00 83.69 84 SER A N 1
ATOM 676 C CA . SER A 1 84 ? -0.915 8.854 6.200 1.00 83.69 84 SER A CA 1
ATOM 677 C C . SER A 1 84 ? -2.382 9.056 6.563 1.00 83.69 84 SER A C 1
ATOM 679 O O . SER A 1 84 ? -2.918 10.147 6.373 1.00 83.69 84 SER A O 1
ATOM 681 N N . TYR A 1 85 ? -3.001 8.024 7.127 1.00 82.31 85 TYR A N 1
ATOM 682 C CA . TYR A 1 85 ? -4.384 8.038 7.600 1.00 82.31 85 TYR A CA 1
ATOM 683 C C . TYR A 1 85 ? -4.410 7.714 9.094 1.00 82.31 85 TYR A C 1
ATOM 685 O O . TYR A 1 85 ? -3.521 7.028 9.598 1.00 82.31 85 TYR A O 1
ATOM 693 N N . GLY A 1 86 ? -5.414 8.213 9.810 1.00 81.81 86 GLY A N 1
ATOM 694 C CA . GLY A 1 86 ? -5.566 7.959 11.237 1.00 81.81 86 GLY A CA 1
ATOM 695 C C . GLY A 1 86 ? -7.023 8.041 11.665 1.00 81.81 86 GLY A C 1
ATOM 696 O O . GLY A 1 86 ? -7.779 8.870 11.161 1.00 81.81 86 GLY A O 1
ATOM 697 N N . ILE A 1 87 ? -7.397 7.180 12.607 1.00 82.00 87 ILE A N 1
ATOM 698 C CA . ILE A 1 87 ? -8.713 7.150 13.239 1.00 82.00 87 ILE A CA 1
ATOM 699 C C . ILE A 1 87 ? -8.519 7.115 14.755 1.00 82.00 87 ILE A C 1
ATOM 701 O O . ILE A 1 87 ? -7.591 6.479 15.254 1.00 82.00 87 ILE A O 1
ATOM 705 N N . TYR A 1 88 ? -9.371 7.819 15.494 1.00 81.69 88 TYR A N 1
ATOM 706 C CA . TYR A 1 88 ? -9.378 7.778 16.951 1.00 81.69 88 TYR A CA 1
ATOM 707 C C . TYR A 1 88 ? -10.808 7.612 17.455 1.00 81.69 88 TYR A C 1
ATOM 709 O O . TYR A 1 88 ? -11.764 8.063 16.828 1.00 81.69 88 TYR A O 1
ATOM 717 N N . SER A 1 89 ? -10.949 6.965 18.607 1.00 77.81 89 SER A N 1
ATOM 718 C CA . SER A 1 89 ? -12.203 6.909 19.350 1.00 77.81 89 SER A CA 1
ATOM 719 C C . SER A 1 89 ? -11.913 7.152 20.819 1.00 77.81 89 SER A C 1
ATOM 721 O O . SER A 1 89 ? -10.862 6.769 21.336 1.00 77.81 89 SER A O 1
ATOM 723 N N . THR A 1 90 ? -12.842 7.822 21.482 1.00 82.19 90 THR A N 1
ATOM 724 C CA . THR A 1 90 ? -12.775 8.141 22.903 1.00 82.19 90 THR A CA 1
ATOM 725 C C . THR A 1 90 ? -13.856 7.371 23.630 1.00 82.19 90 THR A C 1
ATOM 727 O O . THR A 1 90 ? -15.017 7.402 23.226 1.00 82.19 90 THR A O 1
ATOM 730 N N . ILE A 1 91 ? -13.483 6.731 24.731 1.00 78.62 91 ILE A N 1
ATOM 731 C CA . ILE A 1 91 ? -14.401 5.967 25.569 1.00 78.62 91 ILE A CA 1
ATOM 732 C C . ILE A 1 91 ? -14.479 6.658 26.926 1.00 78.62 91 ILE A C 1
ATOM 734 O O . ILE A 1 91 ? -13.454 7.043 27.495 1.00 78.62 91 ILE A O 1
ATOM 738 N N . THR A 1 92 ? -15.695 6.851 27.436 1.00 83.06 92 THR A N 1
ATOM 739 C CA . THR A 1 92 ? -15.898 7.432 28.765 1.00 83.06 92 THR A CA 1
ATOM 740 C C . THR A 1 92 ? -15.546 6.414 29.845 1.00 83.06 92 THR A C 1
ATOM 742 O O . THR A 1 92 ? -15.643 5.203 29.651 1.00 83.06 92 THR A O 1
ATOM 745 N N . ARG A 1 93 ? -15.131 6.903 31.017 1.00 78.50 93 ARG A N 1
ATOM 746 C CA . ARG A 1 93 ? -14.773 6.032 32.142 1.00 78.50 93 ARG A CA 1
ATOM 747 C C . ARG A 1 93 ? -15.959 5.183 32.612 1.00 78.50 93 ARG A C 1
ATOM 749 O O . ARG A 1 93 ? -15.788 3.994 32.825 1.00 78.50 93 ARG A O 1
ATOM 756 N N . GLU A 1 94 ? -17.151 5.771 32.670 1.00 74.75 94 GLU A N 1
ATOM 757 C CA . GLU A 1 94 ? -18.388 5.068 33.032 1.00 74.75 94 GLU A CA 1
ATOM 758 C C . GLU A 1 94 ? -18.703 3.924 32.060 1.00 74.75 94 GLU A C 1
ATOM 760 O O . GLU A 1 94 ? -18.976 2.816 32.496 1.00 74.75 94 GLU A O 1
ATOM 765 N N . ALA A 1 95 ? -18.557 4.138 30.746 1.00 70.69 95 ALA A N 1
ATOM 766 C CA . ALA A 1 95 ? -18.786 3.090 29.748 1.00 70.69 95 ALA A CA 1
ATOM 767 C C . ALA A 1 95 ? -17.775 1.933 29.837 1.00 70.69 95 ALA A C 1
ATOM 769 O O . ALA A 1 95 ? -18.088 0.811 29.445 1.00 70.69 95 ALA A O 1
ATOM 770 N N . ARG A 1 96 ? -16.565 2.204 30.343 1.00 74.50 96 ARG A N 1
ATOM 771 C CA . ARG A 1 96 ? -15.560 1.177 30.637 1.00 74.50 96 ARG A CA 1
ATOM 772 C C . ARG A 1 96 ? -15.884 0.406 31.910 1.00 74.50 96 ARG A C 1
ATOM 774 O O . ARG A 1 96 ? -15.696 -0.806 31.942 1.00 74.50 96 ARG A O 1
ATOM 781 N N . ASP A 1 97 ? -16.343 1.100 32.943 1.00 74.38 97 ASP A N 1
ATOM 782 C CA . ASP A 1 97 ? -16.661 0.489 34.232 1.00 74.38 97 ASP A CA 1
ATOM 783 C C . ASP A 1 97 ? -17.966 -0.343 34.151 1.00 74.38 97 ASP A C 1
ATOM 785 O O . ASP A 1 97 ? -18.050 -1.405 34.767 1.00 74.38 97 ASP A O 1
ATOM 789 N N . ASP A 1 98 ? -18.922 0.059 33.301 1.00 73.12 98 ASP A N 1
ATOM 790 C CA . ASP A 1 98 ? -20.174 -0.665 33.002 1.00 73.12 98 ASP A CA 1
ATOM 791 C C . ASP A 1 98 ? -20.038 -1.719 31.882 1.00 73.12 98 ASP A C 1
ATOM 793 O O . ASP A 1 98 ? -21.031 -2.269 31.385 1.00 73.12 98 ASP A O 1
ATOM 797 N N . GLU A 1 99 ? -18.812 -2.040 31.459 1.00 67.50 99 GLU A N 1
ATOM 798 C CA . GLU A 1 99 ? -18.567 -2.943 30.337 1.00 67.50 99 GLU A CA 1
ATOM 799 C C . GLU A 1 99 ? -18.882 -4.411 30.684 1.00 67.50 99 GLU A C 1
ATOM 801 O O . GLU A 1 99 ? -18.017 -5.216 31.028 1.00 67.50 99 GLU A O 1
ATOM 806 N N . ARG A 1 100 ? -20.154 -4.793 30.544 1.00 60.16 100 ARG A N 1
ATOM 807 C CA . ARG A 1 100 ? -20.624 -6.161 30.822 1.00 60.16 100 ARG A CA 1
ATOM 808 C C . ARG A 1 100 ? -20.616 -7.085 29.600 1.00 60.16 100 ARG A C 1
ATOM 810 O O . ARG A 1 100 ? -20.594 -8.302 29.755 1.00 60.16 100 ARG A O 1
ATOM 817 N N . TYR A 1 101 ? -20.626 -6.507 28.399 1.00 62.72 101 TYR A N 1
ATOM 818 C CA . TYR A 1 101 ? -20.796 -7.221 27.124 1.00 62.72 101 TYR A CA 1
ATOM 819 C C . TYR A 1 101 ? -19.556 -7.189 26.215 1.00 62.72 101 TYR A C 1
ATOM 821 O O . TYR A 1 101 ? -19.629 -7.623 25.070 1.00 62.72 101 TYR A O 1
ATOM 829 N N . GLY A 1 102 ? -18.417 -6.678 26.697 1.00 68.19 102 GLY A N 1
ATOM 830 C CA . GLY A 1 102 ? -17.158 -6.698 25.940 1.00 68.19 102 GLY A CA 1
ATOM 831 C C . GLY A 1 102 ? -17.143 -5.816 24.684 1.00 68.19 102 GLY A C 1
ATOM 832 O O . GLY A 1 102 ? -16.367 -6.078 23.769 1.00 68.19 102 GLY A O 1
ATOM 833 N N . VAL A 1 103 ? -18.008 -4.799 24.608 1.00 70.62 103 VAL A N 1
ATOM 834 C CA . VAL A 1 103 ? -18.151 -3.922 23.431 1.00 70.62 103 VAL A CA 1
ATOM 835 C C . VAL A 1 103 ? -16.881 -3.108 23.175 1.00 70.62 103 VAL A C 1
ATOM 837 O O . VAL A 1 103 ? -16.532 -2.878 22.022 1.00 70.62 103 VAL A O 1
ATOM 840 N N . ILE A 1 104 ? -16.123 -2.734 24.211 1.00 72.94 104 ILE A N 1
ATOM 841 C CA . ILE A 1 104 ? -14.852 -2.007 24.060 1.00 72.94 104 ILE A CA 1
ATOM 842 C C . ILE A 1 104 ? -13.828 -2.863 23.315 1.00 72.94 104 ILE A C 1
ATOM 844 O O . ILE A 1 104 ? -13.052 -2.342 22.513 1.00 72.94 104 ILE A O 1
ATOM 848 N N . ARG A 1 105 ? -13.876 -4.188 23.489 1.00 72.31 105 ARG A N 1
ATOM 849 C CA . ARG A 1 105 ? -13.006 -5.121 22.755 1.00 72.31 105 ARG A CA 1
ATOM 850 C C . ARG A 1 105 ? -13.294 -5.161 21.254 1.00 72.31 105 ARG A C 1
ATOM 852 O O . ARG A 1 105 ? -12.429 -5.590 20.501 1.00 72.31 105 ARG A O 1
ATOM 859 N N . GLN A 1 106 ? -14.462 -4.693 20.812 1.00 74.44 106 GLN A N 1
ATOM 860 C CA . GLN A 1 106 ? -14.826 -4.640 19.393 1.00 74.44 106 GLN A CA 1
ATOM 861 C C . GLN A 1 106 ? -14.253 -3.402 18.685 1.00 74.44 106 GLN A C 1
ATOM 863 O O . GLN A 1 106 ? -14.092 -3.423 17.467 1.00 74.44 106 GLN A O 1
ATOM 868 N N . PHE A 1 107 ? -13.898 -2.337 19.420 1.00 75.06 107 PHE A N 1
ATOM 869 C CA . PHE A 1 107 ? -13.410 -1.086 18.822 1.00 75.06 107 PHE A CA 1
ATOM 870 C C . PHE A 1 107 ? -12.132 -1.266 17.992 1.00 75.06 107 PHE A C 1
ATOM 872 O O . PHE A 1 107 ? -12.115 -0.771 16.867 1.00 75.06 107 PHE A O 1
ATOM 879 N N . PRO A 1 108 ? -11.077 -1.964 18.464 1.00 77.38 108 PRO A N 1
ATOM 880 C CA . PRO A 1 108 ? -9.876 -2.171 17.656 1.00 77.38 108 PRO A CA 1
ATOM 881 C C . PRO A 1 108 ? -10.166 -2.915 16.347 1.00 77.38 108 PRO A C 1
ATOM 883 O O . PRO A 1 108 ? -9.650 -2.534 15.298 1.00 77.38 108 PRO A O 1
ATOM 886 N N . THR A 1 109 ? -11.031 -3.933 16.392 1.00 77.19 109 THR A N 1
ATOM 887 C CA . THR A 1 109 ? -11.422 -4.711 15.209 1.00 77.19 109 THR A CA 1
ATOM 888 C C . THR A 1 109 ? -12.206 -3.852 14.220 1.00 77.19 109 THR A C 1
ATOM 890 O O . THR A 1 109 ? -11.840 -3.798 13.049 1.00 77.19 109 THR A O 1
ATOM 893 N N . ALA A 1 110 ? -13.195 -3.091 14.693 1.00 77.25 110 ALA A N 1
ATOM 894 C CA . ALA A 1 110 ? -13.972 -2.176 13.856 1.00 77.25 110 ALA A CA 1
ATOM 895 C C . ALA A 1 110 ? -13.113 -1.040 13.263 1.00 77.25 110 ALA A C 1
ATOM 897 O O . ALA A 1 110 ? -13.304 -0.628 12.120 1.00 77.25 110 ALA A O 1
ATOM 898 N N . MET A 1 111 ? -12.128 -0.537 14.014 1.00 79.31 111 MET A N 1
ATOM 899 C CA . MET A 1 111 ? -11.167 0.448 13.502 1.00 79.31 111 MET A CA 1
ATOM 900 C C . MET A 1 111 ? -10.277 -0.133 12.405 1.00 79.31 111 MET A C 1
ATOM 902 O O . MET A 1 111 ? -9.987 0.557 11.423 1.00 79.31 111 MET A O 1
ATOM 906 N N . ARG A 1 112 ? -9.851 -1.394 12.549 1.00 79.00 112 ARG A N 1
ATOM 907 C CA . ARG A 1 112 ? -9.115 -2.096 11.496 1.00 79.00 112 ARG A CA 1
ATOM 908 C C . ARG A 1 112 ? -9.966 -2.212 10.233 1.00 79.00 112 ARG A C 1
ATOM 910 O O . ARG A 1 112 ? -9.484 -1.830 9.173 1.00 79.00 112 ARG A O 1
ATOM 917 N N . GLU A 1 113 ? -11.224 -2.633 10.351 1.00 77.88 113 GLU A N 1
ATOM 918 C CA . GLU A 1 113 ? -12.152 -2.751 9.213 1.00 77.88 113 GLU A CA 1
ATOM 919 C C . GLU A 1 113 ? -12.343 -1.417 8.483 1.00 77.88 113 GLU A C 1
ATOM 921 O O . GLU A 1 113 ? -12.248 -1.348 7.257 1.00 77.88 113 GLU A O 1
ATOM 926 N N . ALA A 1 114 ? -12.545 -0.331 9.232 1.00 81.31 114 ALA A N 1
ATOM 927 C CA . ALA A 1 114 ? -12.659 1.003 8.652 1.00 81.31 114 ALA A CA 1
ATOM 928 C C . ALA A 1 114 ? -11.377 1.419 7.905 1.00 81.31 114 ALA A C 1
ATOM 930 O O . ALA A 1 114 ? -11.441 2.044 6.843 1.00 81.31 114 ALA A O 1
ATOM 931 N N . THR A 1 115 ? -10.209 1.055 8.440 1.00 82.06 115 THR A N 1
ATOM 932 C CA . THR A 1 115 ? -8.913 1.350 7.816 1.00 82.06 115 THR A CA 1
ATOM 933 C C . THR A 1 115 ? -8.728 0.547 6.528 1.00 82.06 115 THR A C 1
ATOM 935 O O . THR A 1 115 ? -8.404 1.132 5.497 1.00 82.06 115 THR A O 1
ATOM 938 N N . GLU A 1 116 ? -8.997 -0.759 6.546 1.00 79.75 116 GLU A N 1
ATOM 939 C CA . GLU A 1 116 ? -8.906 -1.633 5.366 1.00 79.75 116 GLU A CA 1
ATOM 940 C C . GLU A 1 116 ? -9.866 -1.186 4.253 1.00 79.75 116 GLU A C 1
ATOM 942 O O . GLU A 1 116 ? -9.458 -1.047 3.099 1.00 79.75 116 GLU A O 1
ATOM 947 N N . ALA A 1 117 ? -11.113 -0.853 4.598 1.00 82.44 117 ALA A N 1
ATOM 948 C CA . ALA A 1 117 ? -12.082 -0.318 3.645 1.00 82.44 117 ALA A CA 1
ATOM 949 C C . ALA A 1 117 ? -11.608 1.002 3.013 1.00 82.44 117 ALA A C 1
ATOM 951 O O . ALA A 1 117 ? -11.788 1.213 1.812 1.00 82.44 117 ALA A O 1
ATOM 952 N N . THR A 1 118 ? -10.965 1.871 3.799 1.00 84.25 118 THR A N 1
ATOM 953 C CA . THR A 1 118 ? -10.404 3.136 3.301 1.00 84.25 118 THR A CA 1
ATOM 954 C C . THR A 1 118 ? -9.262 2.886 2.317 1.00 84.25 118 THR A C 1
ATOM 956 O O . THR A 1 118 ? -9.237 3.493 1.246 1.00 84.25 118 THR A O 1
ATOM 959 N N . ILE A 1 119 ? -8.348 1.964 2.642 1.00 82.75 119 ILE A N 1
ATOM 960 C CA . ILE A 1 119 ? -7.230 1.600 1.760 1.00 82.75 119 ILE A CA 1
ATOM 961 C C . ILE A 1 119 ? -7.764 1.016 0.444 1.00 82.75 119 ILE A C 1
ATOM 963 O O . ILE A 1 119 ? -7.353 1.459 -0.627 1.00 82.75 119 ILE A O 1
ATOM 967 N N . ASN A 1 120 ? -8.714 0.079 0.509 1.00 79.81 120 ASN A N 1
ATOM 968 C CA . ASN A 1 120 ? -9.335 -0.530 -0.671 1.00 79.81 120 ASN A CA 1
ATOM 969 C C . ASN A 1 120 ? -10.053 0.508 -1.550 1.00 79.81 120 ASN A C 1
ATOM 971 O O . ASN A 1 120 ? -9.911 0.501 -2.777 1.00 79.81 120 ASN A O 1
ATOM 975 N N . TYR A 1 121 ? -10.796 1.430 -0.933 1.00 83.88 121 TYR A N 1
ATOM 976 C CA . TYR A 1 121 ? -11.481 2.502 -1.649 1.00 83.88 121 TYR A CA 1
ATOM 977 C C . TYR A 1 121 ? -10.497 3.408 -2.393 1.00 83.88 121 TYR A C 1
ATOM 979 O O . TYR A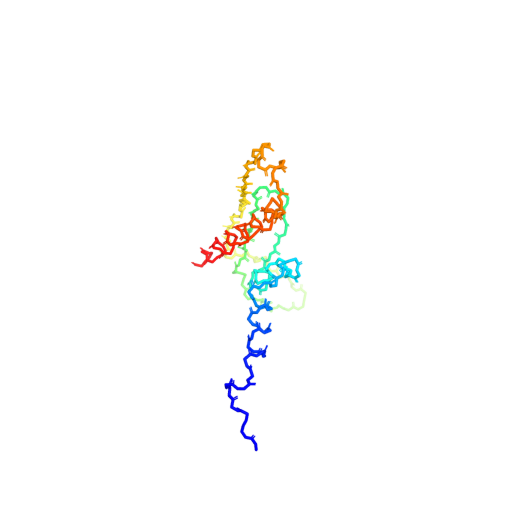 1 121 ? -10.677 3.649 -3.587 1.00 83.88 121 TYR A O 1
ATOM 987 N N . ASP A 1 122 ? -9.434 3.872 -1.735 1.00 83.94 122 ASP A N 1
ATOM 988 C CA . ASP A 1 122 ? -8.446 4.738 -2.380 1.00 83.94 122 ASP A CA 1
ATOM 989 C C . ASP A 1 122 ? -7.623 3.991 -3.443 1.00 83.94 122 ASP A C 1
ATOM 991 O O . ASP A 1 122 ? -7.355 4.555 -4.506 1.00 83.94 122 ASP A O 1
ATOM 995 N N . ALA A 1 123 ? -7.289 2.716 -3.216 1.00 78.81 123 ALA A N 1
ATOM 996 C CA . ALA A 1 123 ? -6.593 1.878 -4.195 1.00 78.81 123 ALA A CA 1
ATOM 997 C C . ALA A 1 123 ? -7.418 1.664 -5.476 1.00 78.81 123 ALA A C 1
ATOM 999 O O . ALA A 1 123 ? -6.867 1.676 -6.577 1.00 78.81 123 ALA A O 1
ATOM 1000 N N . SER A 1 124 ? -8.747 1.545 -5.364 1.00 80.75 124 SER A N 1
ATOM 1001 C CA . SER A 1 124 ? -9.636 1.381 -6.526 1.00 80.75 124 SER A CA 1
ATOM 1002 C C . SER A 1 124 ? -9.636 2.578 -7.490 1.00 80.75 124 SER A C 1
ATOM 1004 O O . SER A 1 124 ? -10.029 2.440 -8.646 1.00 80.75 124 SER A O 1
ATOM 1006 N N . ARG A 1 125 ? -9.172 3.749 -7.035 1.00 80.50 125 ARG A N 1
ATOM 1007 C CA . ARG A 1 125 ? -9.183 5.018 -7.785 1.00 80.50 125 ARG A CA 1
ATOM 1008 C C . ARG A 1 125 ? -7.856 5.308 -8.490 1.00 80.50 125 ARG A C 1
ATOM 1010 O O . ARG A 1 125 ? -7.654 6.420 -8.968 1.00 80.50 125 ARG A O 1
ATOM 1017 N N . ILE A 1 126 ? -6.940 4.338 -8.507 1.00 72.12 126 ILE A N 1
ATOM 1018 C CA . ILE A 1 126 ? -5.625 4.447 -9.159 1.00 72.12 126 ILE A CA 1
ATOM 1019 C C . ILE A 1 126 ? -5.720 4.199 -10.686 1.00 72.12 126 ILE A C 1
ATOM 1021 O O . ILE A 1 126 ? -4.731 4.383 -11.393 1.00 72.12 126 ILE A O 1
ATOM 1025 N N . PHE A 1 127 ? -6.909 3.875 -11.212 1.00 52.47 127 PHE A N 1
ATOM 1026 C CA . PHE A 1 127 ? -7.184 3.701 -12.645 1.00 52.47 127 PHE A CA 1
ATOM 1027 C C . PHE A 1 127 ? -7.992 4.852 -13.249 1.00 52.47 127 PHE A C 1
ATOM 1029 O O . PHE A 1 127 ? -8.961 5.305 -12.597 1.00 52.47 127 PHE A O 1
#

Radius of gyration: 28.06 Å; chains: 1; bounding box: 74×51×72 Å

Secondary structure (DSSP, 8-state):
----GGG-HHHHHHHHHHHHH--GGGSPS-THHHHHS-----SSSEEEEEEEE-PPPPPP--TTPPPPP---SEEEEEEEE-----------HHHHHT-SS-GGGHHHHHHHHHHHHHHHHHHGGG-

Foldseek 3Di:
DDDDPVVPVVVVVVVCCCVVVVPCPPPDQPCVCVVPDDDDDDDDQKDKDKDFAAWDDDDDDDPPDDDDDTGGPDIDIDMDGDDDDDDDDDDDPVCVVPPPPCVVVCVVVVRSVVVSVVVVVVSVPPD

Organism: NCBI:txid412755

pLDDT: mean 71.6, std 13.44, range [35.72, 85.81]

Sequence (127 aa):
MAVLRGNVSSLMQAGLDEILFEPWENKPPDKTIEAVFNMDTHDSKFKKWELIKGYPLLSEKPEGEAFTNADPAESWWTKLEHKSYGIYSTITREARDDERYGVIRQFPTAMREATEATINYDASRIF